Protein AF-A0A964IR94-F1 (afdb_monomer)

Radius of gyration: 14.78 Å; Cα contacts (8 Å, |Δi|>4): 113; chains: 1; bounding box: 32×21×44 Å

Mean predicted aligned error: 9.56 Å

Nearest PDB structures (foldseek):
  1pv6-assembly2_B  TM=3.512E-01  e=6.473E+00  Escherichia coli

Sequence (93 aa):
MYTDAFVSFIIVLLIGIAAGLIYDRFLGSSWVTRQLGGSQRRMVTSALVGIAGAFIGYHVFALLGVVISGSLGLFIGAIIGAALVLWLWRQLR

Secondary structure (DSSP, 8-state):
----HHHHHHHHHHHHHHHHHHHHHHH---TTGGGTS-HHHHHHHHHHHHHHHHHHHHHHHHHTT--STTTHHHHHHHHHHHHHHHHHHHHT-

pLDDT: mean 74.07, std 12.78, range [45.72, 88.56]

Structure (mmCIF, N/CA/C/O backbone):
data_AF-A0A964IR94-F1
#
_entry.id   AF-A0A964IR94-F1
#
loop_
_atom_site.group_PDB
_atom_site.id
_atom_site.type_symbol
_atom_site.label_atom_id
_atom_site.label_alt_id
_atom_site.label_comp_id
_atom_site.label_asym_id
_atom_site.label_entity_id
_atom_site.label_seq_id
_atom_site.pdbx_PDB_ins_code
_atom_site.Cartn_x
_atom_site.Cartn_y
_atom_site.Cartn_z
_atom_site.occupancy
_atom_site.B_iso_or_equiv
_atom_site.auth_seq_id
_atom_site.auth_comp_id
_atom_site.auth_asym_id
_atom_site.auth_atom_id
_atom_site.pdbx_PDB_model_num
ATOM 1 N N . MET A 1 1 ? 14.923 -5.664 -18.655 1.00 48.00 1 MET A N 1
ATOM 2 C CA . MET A 1 1 ? 14.041 -6.821 -18.391 1.00 48.00 1 MET A CA 1
ATOM 3 C C . MET A 1 1 ? 12.690 -6.279 -17.968 1.00 48.00 1 MET A C 1
ATOM 5 O O . MET A 1 1 ? 12.593 -5.717 -16.887 1.00 48.00 1 MET A O 1
ATOM 9 N N . TYR A 1 2 ? 11.693 -6.348 -18.849 1.00 57.44 2 TYR A N 1
ATOM 10 C CA . TYR A 1 2 ? 10.314 -6.009 -18.503 1.00 57.44 2 TYR A CA 1
ATOM 11 C C . TYR A 1 2 ? 9.769 -7.182 -17.692 1.00 57.44 2 TYR A C 1
ATOM 13 O O . TYR A 1 2 ? 9.635 -8.282 -18.223 1.00 57.44 2 TYR A O 1
ATOM 21 N N . THR A 1 3 ? 9.566 -6.998 -16.390 1.00 66.44 3 THR A N 1
ATOM 22 C CA . THR A 1 3 ? 8.795 -7.965 -15.608 1.00 66.44 3 THR A CA 1
ATOM 23 C C . THR A 1 3 ? 7.386 -7.994 -16.175 1.00 66.44 3 THR A C 1
ATOM 25 O O . THR A 1 3 ? 6.790 -6.940 -16.394 1.00 66.44 3 THR A O 1
ATOM 28 N N . ASP A 1 4 ? 6.868 -9.194 -16.429 1.00 83.81 4 ASP A N 1
ATOM 29 C CA . ASP A 1 4 ? 5.490 -9.383 -16.866 1.00 83.81 4 ASP A CA 1
ATOM 30 C C . ASP A 1 4 ? 4.537 -8.614 -15.928 1.00 83.81 4 ASP A C 1
ATOM 32 O O . ASP A 1 4 ? 4.753 -8.543 -14.707 1.00 83.81 4 ASP A O 1
ATOM 36 N N . ALA A 1 5 ? 3.514 -7.977 -16.501 1.00 81.44 5 ALA A N 1
ATOM 37 C CA . ALA A 1 5 ? 2.571 -7.152 -15.751 1.00 81.44 5 ALA A CA 1
ATOM 38 C C . ALA A 1 5 ? 1.889 -7.958 -14.635 1.00 81.44 5 ALA A C 1
ATOM 40 O O . ALA A 1 5 ? 1.683 -7.442 -13.533 1.00 81.44 5 ALA A O 1
ATOM 41 N N . PHE A 1 6 ? 1.627 -9.243 -14.881 1.00 84.94 6 PHE A N 1
ATOM 42 C CA . PHE A 1 6 ? 1.055 -10.156 -13.901 1.00 84.94 6 PHE A CA 1
ATOM 43 C C . PHE A 1 6 ? 2.000 -10.400 -12.717 1.00 84.94 6 PHE A C 1
ATOM 45 O O . PHE A 1 6 ? 1.586 -10.335 -11.559 1.00 84.94 6 PHE A O 1
ATOM 52 N N . VAL A 1 7 ? 3.291 -10.606 -12.988 1.00 86.38 7 VAL A N 1
ATOM 53 C CA . VAL A 1 7 ? 4.312 -10.809 -11.946 1.00 86.38 7 VAL A CA 1
ATOM 54 C C . VAL A 1 7 ? 4.460 -9.554 -11.090 1.00 86.38 7 VAL A C 1
ATOM 56 O O . VAL A 1 7 ? 4.500 -9.633 -9.862 1.00 86.38 7 VAL A O 1
ATOM 59 N N . SER A 1 8 ? 4.482 -8.385 -11.728 1.00 82.44 8 SER A N 1
ATOM 60 C CA . SER A 1 8 ? 4.600 -7.098 -11.035 1.00 82.44 8 SER A CA 1
ATOM 61 C C . SER A 1 8 ? 3.386 -6.845 -10.133 1.00 82.44 8 SER A C 1
ATOM 63 O O . SER A 1 8 ? 3.548 -6.440 -8.982 1.00 82.44 8 SER A O 1
ATOM 65 N N . PHE A 1 9 ? 2.181 -7.174 -10.611 1.00 82.38 9 PHE A N 1
ATOM 66 C CA . PHE A 1 9 ? 0.952 -7.101 -9.821 1.00 82.38 9 PHE A CA 1
ATOM 67 C C . PHE A 1 9 ? 0.991 -8.016 -8.591 1.00 82.38 9 PHE A C 1
ATOM 69 O O . PHE A 1 9 ? 0.686 -7.561 -7.489 1.00 82.38 9 PHE A O 1
ATOM 76 N N . ILE A 1 10 ? 1.418 -9.274 -8.746 1.00 88.44 10 ILE A N 1
ATOM 77 C CA . ILE A 1 10 ? 1.542 -10.212 -7.619 1.00 88.44 10 ILE A CA 1
ATOM 78 C C . ILE A 1 10 ? 2.524 -9.682 -6.573 1.00 88.44 10 ILE A C 1
ATOM 80 O O . ILE A 1 10 ? 2.226 -9.725 -5.381 1.00 88.44 10 ILE A O 1
ATOM 84 N N . ILE A 1 11 ? 3.674 -9.150 -6.992 1.00 86.38 11 ILE A N 1
ATOM 85 C CA . ILE A 1 11 ? 4.672 -8.610 -6.059 1.00 86.38 11 ILE A CA 1
ATOM 86 C C . ILE A 1 11 ? 4.094 -7.422 -5.280 1.00 86.38 11 ILE A C 1
ATOM 88 O O . ILE A 1 11 ? 4.195 -7.388 -4.055 1.00 86.38 11 ILE A O 1
ATOM 92 N N . VAL A 1 12 ? 3.446 -6.474 -5.961 1.00 84.06 12 VAL A N 1
ATOM 93 C CA . VAL A 1 12 ? 2.811 -5.314 -5.310 1.00 84.06 12 VAL A CA 1
ATOM 94 C C . VAL A 1 12 ? 1.709 -5.756 -4.345 1.00 84.06 12 VAL A C 1
ATOM 96 O O . VAL A 1 12 ? 1.612 -5.227 -3.236 1.00 84.06 12 VAL A O 1
ATOM 99 N N . LEU A 1 13 ? 0.915 -6.758 -4.727 1.00 85.12 13 LEU A N 1
ATOM 100 C CA . LEU A 1 13 ? -0.123 -7.332 -3.875 1.00 85.12 13 LEU A CA 1
ATOM 101 C C . LEU A 1 13 ? 0.475 -7.949 -2.604 1.00 85.12 13 LEU A C 1
ATOM 103 O O . LEU A 1 13 ? -0.005 -7.670 -1.504 1.00 85.12 13 LEU A O 1
ATOM 107 N N . LEU A 1 14 ? 1.544 -8.739 -2.737 1.00 88.38 14 LEU A N 1
ATOM 108 C CA . LEU A 1 14 ? 2.251 -9.330 -1.600 1.00 88.38 14 LEU A CA 1
ATOM 109 C C . LEU A 1 14 ? 2.850 -8.258 -0.682 1.00 88.38 14 LEU A C 1
ATOM 111 O O . LEU A 1 14 ? 2.729 -8.381 0.536 1.00 88.38 14 LEU A O 1
ATOM 115 N N . ILE A 1 15 ? 3.426 -7.189 -1.243 1.00 87.06 15 ILE A N 1
ATOM 116 C CA . ILE A 1 15 ? 3.934 -6.040 -0.474 1.00 87.06 15 ILE A CA 1
ATOM 117 C C . ILE A 1 15 ? 2.799 -5.387 0.323 1.00 87.06 15 ILE A C 1
ATOM 119 O O . ILE A 1 15 ? 2.950 -5.153 1.521 1.00 87.06 15 ILE A O 1
ATOM 123 N N . GLY A 1 16 ? 1.652 -5.132 -0.310 1.00 78.56 16 GLY A N 1
ATOM 124 C CA . GLY A 1 16 ? 0.495 -4.523 0.348 1.00 78.56 16 GLY A CA 1
ATOM 125 C C . GLY A 1 16 ? -0.085 -5.381 1.474 1.00 78.56 16 GLY A C 1
ATOM 126 O O . GLY A 1 16 ? -0.359 -4.869 2.562 1.00 78.56 16 GLY A O 1
ATOM 127 N N . ILE A 1 17 ? -0.209 -6.694 1.248 1.00 80.06 17 ILE A N 1
ATOM 128 C CA . ILE A 1 17 ? -0.651 -7.658 2.268 1.00 80.06 17 ILE A CA 1
ATOM 129 C C . ILE A 1 17 ? 0.343 -7.694 3.431 1.00 80.06 17 ILE A C 1
ATOM 131 O O . ILE A 1 17 ? -0.063 -7.573 4.588 1.00 80.06 17 ILE A O 1
ATOM 135 N N . ALA A 1 18 ? 1.639 -7.833 3.142 1.00 81.94 18 ALA A N 1
ATOM 136 C CA . ALA A 1 18 ? 2.677 -7.884 4.164 1.00 81.94 18 ALA A CA 1
ATOM 137 C C . ALA A 1 18 ? 2.707 -6.593 4.994 1.00 81.94 18 ALA A C 1
ATOM 139 O O . ALA A 1 18 ? 2.707 -6.665 6.220 1.00 81.94 18 ALA A O 1
ATOM 140 N N . ALA A 1 19 ? 2.652 -5.423 4.352 1.00 79.56 19 ALA A N 1
ATOM 141 C CA . ALA A 1 19 ? 2.611 -4.133 5.034 1.00 79.56 19 ALA A CA 1
ATOM 142 C C . ALA A 1 19 ? 1.377 -4.003 5.941 1.00 79.56 19 ALA A C 1
ATOM 144 O O . ALA A 1 19 ? 1.513 -3.629 7.106 1.00 79.56 19 ALA A O 1
ATOM 145 N N . GLY A 1 20 ? 0.189 -4.369 5.446 1.00 73.94 20 GLY A N 1
ATOM 146 C CA . GLY A 1 20 ? -1.048 -4.333 6.228 1.00 73.94 20 GLY A CA 1
ATOM 147 C C . GLY A 1 20 ? -1.026 -5.278 7.434 1.00 73.94 20 GLY A C 1
ATOM 148 O O . GLY A 1 20 ? -1.395 -4.879 8.539 1.00 73.94 20 GLY A O 1
ATOM 149 N N . LEU A 1 21 ? -0.523 -6.504 7.255 1.00 76.19 21 LEU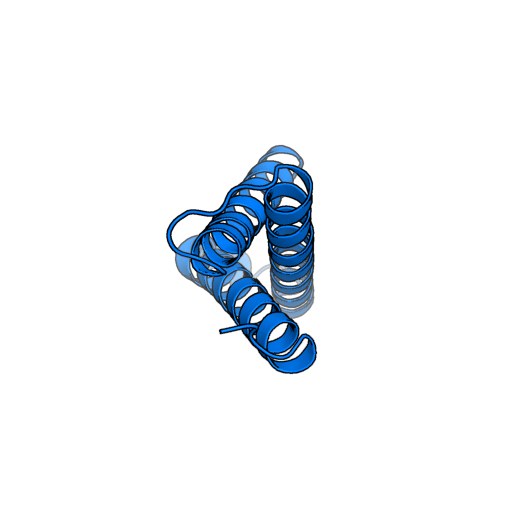 A N 1
ATOM 150 C CA . LEU A 1 21 ? -0.388 -7.487 8.335 1.00 76.19 21 LEU A CA 1
ATOM 151 C C . LEU A 1 21 ? 0.672 -7.087 9.366 1.00 76.19 21 LEU A C 1
ATOM 153 O O . LEU A 1 21 ? 0.441 -7.246 10.563 1.00 76.19 21 LEU A O 1
ATOM 157 N N . ILE A 1 22 ? 1.821 -6.566 8.927 1.00 75.69 22 ILE A N 1
ATOM 158 C CA . ILE A 1 22 ? 2.875 -6.067 9.820 1.00 75.69 22 ILE A CA 1
ATOM 159 C C . ILE A 1 22 ? 2.336 -4.904 10.648 1.00 75.69 22 ILE A C 1
ATOM 161 O O . ILE A 1 22 ? 2.544 -4.876 11.859 1.00 75.69 22 ILE A O 1
ATOM 165 N N . TYR A 1 23 ? 1.599 -3.983 10.027 1.00 68.25 23 TYR A N 1
ATOM 166 C CA . TYR A 1 23 ? 1.006 -2.848 10.724 1.00 68.25 23 TYR A CA 1
ATOM 167 C C . TYR A 1 23 ? -0.015 -3.298 11.777 1.00 68.25 23 TYR A C 1
ATOM 169 O O . TYR A 1 23 ? 0.034 -2.839 12.919 1.00 68.25 23 TYR A O 1
ATOM 177 N N . ASP A 1 24 ? -0.887 -4.250 11.435 1.00 66.81 24 ASP A N 1
ATOM 178 C CA . ASP A 1 24 ? -1.856 -4.824 12.375 1.00 66.81 24 ASP A CA 1
ATOM 179 C C . ASP A 1 24 ? -1.163 -5.575 13.527 1.00 66.81 24 ASP A C 1
ATOM 181 O O . ASP A 1 24 ? -1.523 -5.422 14.697 1.00 66.81 24 ASP A O 1
ATOM 185 N N . ARG A 1 25 ? -0.103 -6.333 13.218 1.00 64.81 25 ARG A N 1
ATOM 186 C CA . ARG A 1 25 ? 0.617 -7.174 14.182 1.00 64.81 25 ARG A CA 1
ATOM 187 C C . ARG A 1 25 ? 1.531 -6.386 15.123 1.00 64.81 25 ARG A C 1
ATOM 189 O O . ARG A 1 25 ? 1.550 -6.699 16.312 1.00 64.81 25 ARG A O 1
ATOM 196 N N . PHE A 1 26 ? 2.292 -5.412 14.623 1.00 60.56 26 PHE A N 1
ATOM 197 C CA . PHE A 1 26 ? 3.263 -4.655 15.425 1.00 60.56 26 PHE A CA 1
ATOM 198 C C . PHE A 1 26 ? 2.639 -3.474 16.172 1.00 60.56 26 PHE A C 1
ATOM 200 O O . PHE A 1 26 ? 3.085 -3.159 17.271 1.00 60.56 26 PHE A O 1
ATOM 207 N N . LEU A 1 27 ? 1.603 -2.830 15.624 1.00 53.88 27 LEU A N 1
ATOM 208 C CA . LEU A 1 27 ? 0.988 -1.643 16.241 1.00 53.88 27 LEU A CA 1
ATOM 209 C C . LEU A 1 27 ? -0.368 -1.943 16.908 1.00 53.88 27 LEU A C 1
ATOM 211 O O . LEU A 1 27 ? -0.896 -1.093 17.623 1.00 53.88 27 LEU A O 1
ATOM 215 N N . GLY A 1 28 ? -0.908 -3.157 16.740 1.00 52.16 28 GLY A N 1
ATOM 216 C CA . GLY A 1 28 ? -2.083 -3.682 17.446 1.00 52.16 28 GLY A CA 1
ATOM 217 C C . GLY A 1 28 ? -1.764 -4.410 18.760 1.00 52.16 28 GLY A C 1
ATOM 218 O O . GLY A 1 28 ? -2.602 -5.160 19.261 1.00 52.16 28 GLY A O 1
ATOM 219 N N . SER A 1 29 ? -0.574 -4.214 19.343 1.00 47.09 29 SER A N 1
ATOM 220 C CA . SER A 1 29 ? -0.099 -4.919 20.548 1.00 47.09 29 SER A CA 1
ATOM 221 C C . SER A 1 29 ? -0.798 -4.528 21.858 1.00 47.09 29 SER A C 1
ATOM 223 O O . SER A 1 29 ? -0.260 -4.765 22.938 1.00 47.09 29 SER A O 1
ATOM 225 N N . SER A 1 30 ? -1.999 -3.960 21.816 1.00 50.12 30 SER A N 1
ATOM 226 C CA . SER A 1 30 ? -2.813 -3.914 23.020 1.00 50.12 30 SER A CA 1
ATOM 227 C C . SER A 1 30 ? -3.520 -5.258 23.152 1.00 50.12 30 SER A C 1
ATOM 229 O O . SER A 1 30 ? -4.550 -5.521 22.538 1.00 50.12 30 SER A O 1
ATOM 231 N N . TRP A 1 31 ? -2.958 -6.144 23.969 1.00 48.66 31 TRP A N 1
ATOM 232 C CA . TRP A 1 31 ? -3.649 -7.336 24.472 1.00 48.66 31 TRP A CA 1
ATOM 233 C C . TRP A 1 31 ? -5.061 -6.995 25.020 1.00 48.66 31 TRP A C 1
ATOM 235 O O . TRP A 1 31 ? -5.969 -7.816 24.931 1.00 48.66 31 TRP A O 1
ATOM 245 N N . VAL A 1 32 ? -5.281 -5.737 25.431 1.00 51.75 32 VAL A N 1
ATOM 246 C CA . VAL A 1 32 ? -6.547 -5.183 25.936 1.00 51.75 32 VAL A CA 1
ATOM 247 C C . VAL A 1 32 ? -7.597 -4.930 24.836 1.00 51.75 32 VAL A C 1
ATOM 249 O O . VAL A 1 32 ? -8.783 -5.147 25.068 1.00 51.75 32 VAL A O 1
ATOM 252 N N . THR A 1 33 ? -7.224 -4.554 23.604 1.00 48.50 33 THR A N 1
ATOM 253 C CA . THR A 1 33 ? -8.216 -4.336 22.519 1.00 48.50 33 THR A CA 1
ATOM 254 C C . THR A 1 33 ? -8.775 -5.637 21.945 1.00 48.50 33 THR A C 1
ATOM 256 O O . THR A 1 33 ? -9.835 -5.630 21.317 1.00 48.50 33 THR A O 1
ATOM 259 N N . ARG A 1 34 ? -8.111 -6.769 22.207 1.00 54.91 34 ARG A N 1
ATOM 260 C CA . ARG A 1 34 ? -8.587 -8.106 21.828 1.00 54.91 34 ARG A CA 1
ATOM 261 C C . ARG A 1 34 ? -9.823 -8.550 22.616 1.00 54.91 34 ARG A C 1
ATOM 263 O O . ARG A 1 34 ? -10.554 -9.402 22.123 1.00 54.91 34 ARG A O 1
ATOM 270 N N . GLN A 1 35 ? -10.078 -7.967 23.791 1.00 54.12 35 GLN A N 1
ATOM 271 C CA . GLN A 1 35 ? -11.202 -8.364 24.643 1.00 54.12 35 GLN A CA 1
ATOM 272 C C . GLN A 1 35 ? -12.506 -7.592 24.387 1.00 54.12 35 GLN A C 1
ATOM 274 O O . GLN A 1 35 ? -13.552 -8.062 24.820 1.00 54.12 35 GLN A O 1
ATOM 279 N N . LEU A 1 36 ? -12.486 -6.451 23.681 1.00 50.97 36 LEU A N 1
ATOM 280 C CA . LEU A 1 36 ? -13.645 -5.539 23.652 1.00 50.97 36 LEU A CA 1
ATOM 281 C C . LEU A 1 36 ? -14.322 -5.320 22.283 1.00 50.97 36 LEU A C 1
ATOM 283 O O . LEU A 1 36 ? -15.375 -4.692 22.247 1.00 50.97 36 LEU A O 1
ATOM 287 N N . GLY A 1 37 ? -13.829 -5.858 21.157 1.00 45.72 37 GLY A N 1
ATOM 288 C CA . GLY A 1 37 ? -14.632 -5.803 19.922 1.00 45.72 37 GLY A CA 1
ATOM 289 C C . GLY A 1 37 ? -13.971 -6.254 18.617 1.00 45.72 37 GLY A C 1
ATOM 290 O O . GLY A 1 37 ? -12.978 -5.686 18.173 1.00 45.72 37 GLY A O 1
ATOM 291 N N . GLY A 1 38 ? -14.584 -7.235 17.944 1.00 52.94 38 GLY A N 1
ATOM 292 C CA . GLY A 1 38 ? -14.547 -7.383 16.478 1.00 52.94 38 GLY A CA 1
ATOM 293 C C . GLY A 1 38 ? -13.175 -7.500 15.794 1.00 52.94 38 GLY A C 1
ATOM 294 O O . GLY A 1 38 ? -12.981 -6.919 14.725 1.00 52.94 38 GLY A O 1
ATOM 295 N N . SER A 1 39 ? -12.236 -8.255 16.374 1.00 56.00 39 SER A N 1
ATOM 296 C CA . SER A 1 39 ? -10.834 -8.389 15.926 1.00 56.00 39 SER A CA 1
ATOM 297 C C . SER A 1 39 ? -10.639 -8.663 14.421 1.00 56.00 39 SER A C 1
ATOM 299 O O . SER A 1 39 ? -9.710 -8.126 13.823 1.00 56.00 39 SER A O 1
ATOM 301 N N . GLN A 1 40 ? -11.517 -9.434 13.776 1.00 58.16 40 GLN A N 1
ATOM 302 C CA . GLN A 1 40 ? -11.316 -9.857 12.385 1.00 58.16 40 GLN A CA 1
ATOM 303 C C . GLN A 1 40 ? -11.651 -8.767 11.356 1.00 58.16 40 GLN A C 1
ATOM 305 O O . GLN A 1 40 ? -10.944 -8.617 10.360 1.00 58.16 40 GLN A O 1
ATOM 310 N N . ARG A 1 41 ? -12.681 -7.941 11.606 1.00 59.12 41 ARG A N 1
ATOM 311 C CA . ARG A 1 41 ? -13.040 -6.832 10.699 1.00 59.12 41 ARG A CA 1
ATOM 312 C C . ARG A 1 41 ? -11.940 -5.775 10.629 1.00 59.12 41 ARG A C 1
ATOM 314 O O . ARG A 1 41 ? -11.730 -5.187 9.569 1.00 59.12 41 ARG A O 1
ATOM 321 N N . ARG A 1 42 ? -11.237 -5.546 11.742 1.00 63.28 42 ARG A N 1
ATOM 322 C CA . ARG A 1 42 ? -10.155 -4.556 11.839 1.00 63.28 42 ARG A CA 1
ATOM 323 C C . ARG A 1 42 ? -8.909 -4.992 11.059 1.00 63.28 42 ARG A C 1
ATOM 325 O O . ARG A 1 42 ? -8.359 -4.182 10.321 1.00 63.28 42 ARG A O 1
ATOM 332 N N . MET A 1 43 ? -8.566 -6.278 11.135 1.00 64.06 43 MET A N 1
ATOM 333 C CA . MET A 1 43 ? -7.438 -6.870 10.407 1.00 64.06 43 MET A CA 1
ATOM 334 C C . MET A 1 43 ? -7.680 -6.921 8.889 1.00 64.06 43 MET A C 1
ATOM 336 O O . MET A 1 43 ? -6.788 -6.633 8.097 1.00 64.06 43 MET A O 1
ATOM 340 N N . VAL A 1 44 ? -8.909 -7.230 8.458 1.00 70.88 44 VAL A N 1
ATOM 341 C CA . VAL A 1 44 ? -9.257 -7.222 7.024 1.00 70.88 44 VAL A CA 1
ATOM 342 C C . VAL A 1 44 ? -9.214 -5.803 6.455 1.00 70.88 44 VAL A C 1
ATOM 344 O O . VAL A 1 44 ? -8.708 -5.595 5.357 1.00 70.88 44 VAL A O 1
ATOM 347 N N . THR A 1 45 ? -9.695 -4.803 7.200 1.00 76.12 45 THR A N 1
ATOM 348 C CA . THR A 1 45 ? -9.651 -3.412 6.720 1.00 76.12 45 THR A CA 1
ATOM 349 C C . THR A 1 45 ? -8.233 -2.851 6.666 1.00 76.12 45 THR A C 1
ATOM 351 O O . THR A 1 45 ? -7.917 -2.174 5.693 1.00 76.12 45 THR A O 1
ATOM 354 N N . SER A 1 46 ? -7.361 -3.143 7.636 1.00 70.25 46 SER A N 1
ATOM 355 C CA . SER A 1 46 ? -5.958 -2.700 7.578 1.00 70.25 46 SER A CA 1
ATOM 356 C C . SER A 1 46 ? -5.194 -3.357 6.423 1.00 70.25 46 SER A C 1
ATOM 358 O O . SER A 1 46 ? -4.457 -2.671 5.717 1.00 70.25 46 SER A O 1
ATOM 360 N N . ALA A 1 47 ? -5.438 -4.643 6.153 1.00 74.44 47 ALA A N 1
ATOM 361 C CA . ALA A 1 47 ? -4.871 -5.336 4.998 1.00 74.44 47 ALA A CA 1
ATOM 362 C C . ALA A 1 47 ? -5.340 -4.734 3.661 1.00 74.44 47 ALA A C 1
ATOM 364 O O . ALA A 1 47 ? -4.513 -4.445 2.798 1.00 74.44 47 ALA A O 1
ATOM 365 N N . LEU A 1 48 ? -6.644 -4.480 3.500 1.00 81.81 48 LEU A N 1
ATOM 366 C CA . LEU A 1 48 ? -7.189 -3.860 2.284 1.00 81.81 48 LEU A CA 1
ATOM 367 C C . LEU A 1 48 ? -6.638 -2.446 2.054 1.00 81.81 48 LEU A C 1
ATOM 369 O O . LEU A 1 48 ? -6.290 -2.094 0.928 1.00 81.81 48 LEU A O 1
ATOM 373 N N . VAL A 1 49 ? -6.507 -1.654 3.120 1.00 82.94 49 VAL A N 1
ATOM 374 C CA . VAL A 1 49 ? -5.911 -0.311 3.061 1.00 82.94 49 VAL A CA 1
ATOM 375 C C . VAL A 1 49 ? -4.422 -0.384 2.689 1.00 82.94 49 VAL A C 1
ATOM 377 O O . VAL A 1 49 ? -3.962 0.411 1.870 1.00 82.94 49 VAL A O 1
ATOM 380 N N . GLY A 1 50 ? -3.684 -1.371 3.208 1.00 83.62 50 GLY A N 1
ATOM 381 C CA . GLY A 1 50 ? -2.291 -1.631 2.826 1.00 83.62 50 GLY A CA 1
ATOM 382 C C . GLY A 1 50 ? -2.13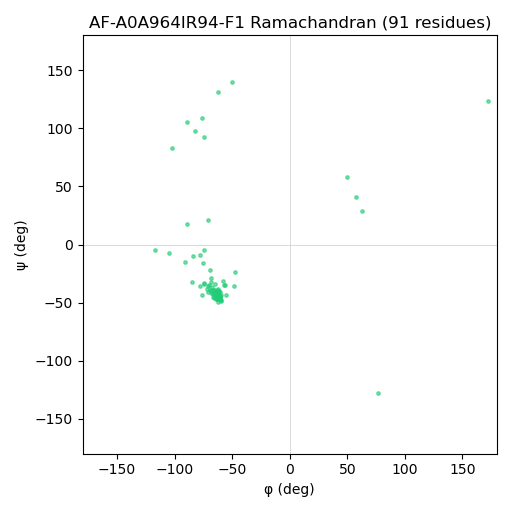1 -2.000 1.347 1.00 83.62 50 GLY A C 1
ATOM 383 O O . GLY A 1 50 ? -1.247 -1.470 0.673 1.00 83.62 50 GLY A O 1
ATOM 384 N N . ILE A 1 51 ? -3.026 -2.839 0.811 1.00 86.62 51 ILE A N 1
ATOM 385 C CA . ILE A 1 51 ? -3.070 -3.184 -0.621 1.00 86.62 51 ILE A CA 1
ATOM 386 C C . ILE A 1 51 ? -3.346 -1.943 -1.477 1.00 86.62 51 ILE A C 1
ATOM 388 O O . ILE A 1 51 ? -2.641 -1.711 -2.460 1.00 86.62 51 ILE A O 1
ATOM 392 N N . ALA A 1 52 ? -4.325 -1.120 -1.091 1.00 87.50 52 ALA A N 1
ATOM 393 C CA . ALA A 1 52 ? -4.646 0.110 -1.811 1.00 87.50 52 ALA A CA 1
ATOM 394 C C . ALA A 1 52 ? -3.454 1.082 -1.837 1.00 87.50 52 ALA A C 1
ATOM 396 O O . ALA A 1 52 ? -3.109 1.606 -2.897 1.00 87.50 52 ALA A O 1
ATOM 397 N N . GLY A 1 53 ? -2.773 1.269 -0.702 1.00 85.25 53 GLY A N 1
ATOM 398 C CA . GLY A 1 53 ? -1.579 2.109 -0.630 1.00 85.25 53 GLY A CA 1
ATOM 399 C C . GLY A 1 53 ? -0.417 1.589 -1.475 1.00 85.25 53 GLY A C 1
ATOM 400 O O . GLY A 1 53 ? 0.231 2.379 -2.163 1.00 85.25 53 GLY A O 1
ATOM 401 N N . ALA A 1 54 ? -0.192 0.272 -1.496 1.00 86.62 54 ALA A N 1
ATOM 402 C CA . ALA A 1 54 ? 0.836 -0.339 -2.338 1.00 86.62 54 ALA A CA 1
ATOM 403 C C . ALA A 1 54 ? 0.554 -0.139 -3.832 1.00 86.62 54 ALA A C 1
ATOM 405 O O . ALA A 1 54 ? 1.449 0.225 -4.598 1.00 86.62 54 ALA A O 1
ATOM 406 N N . PHE A 1 55 ? -0.701 -0.323 -4.241 1.00 88.31 55 PHE A N 1
ATOM 407 C CA . PHE A 1 55 ? -1.112 -0.152 -5.629 1.00 88.31 55 PHE A CA 1
ATOM 408 C C . PHE A 1 55 ? -0.978 1.302 -6.094 1.00 88.31 55 PHE A C 1
ATOM 410 O O . PHE A 1 55 ? -0.417 1.558 -7.163 1.00 88.31 55 PHE A O 1
ATOM 417 N N . ILE A 1 56 ? -1.438 2.257 -5.279 1.00 88.56 56 ILE A N 1
ATOM 418 C CA . ILE A 1 56 ? -1.329 3.689 -5.579 1.00 88.56 56 ILE A CA 1
ATOM 419 C C . ILE A 1 56 ? 0.144 4.103 -5.635 1.00 88.56 56 ILE A C 1
ATOM 421 O O . ILE A 1 56 ? 0.555 4.736 -6.602 1.00 88.56 56 ILE A O 1
ATOM 425 N N . GLY A 1 57 ? 0.959 3.704 -4.656 1.00 85.19 57 GLY A N 1
ATOM 426 C CA . GLY A 1 57 ? 2.382 4.048 -4.611 1.00 85.19 57 GLY A CA 1
ATOM 427 C C . GLY A 1 57 ? 3.174 3.535 -5.815 1.00 85.19 57 GLY A C 1
ATOM 428 O O . GLY A 1 57 ? 3.979 4.275 -6.383 1.00 85.19 57 GLY A O 1
ATOM 429 N N . TYR A 1 58 ? 2.893 2.304 -6.256 1.00 86.25 58 TYR A N 1
ATOM 430 C CA . TYR A 1 58 ? 3.476 1.734 -7.473 1.00 86.25 58 TYR A CA 1
ATOM 431 C C . TYR A 1 58 ? 3.140 2.576 -8.712 1.00 86.25 58 TYR A C 1
ATOM 433 O O . TYR A 1 58 ? 4.030 2.938 -9.481 1.00 86.25 58 TYR A O 1
ATOM 441 N N . HIS A 1 59 ? 1.862 2.929 -8.891 1.00 85.19 59 HIS A N 1
ATOM 442 C CA . HIS A 1 59 ? 1.412 3.692 -10.058 1.00 85.19 59 HIS A CA 1
ATOM 443 C C . HIS A 1 59 ? 1.876 5.147 -10.021 1.00 85.19 59 HIS A C 1
ATOM 445 O O . HIS A 1 59 ? 2.238 5.688 -11.058 1.00 85.19 59 HIS A O 1
ATOM 451 N N . VAL A 1 60 ? 1.936 5.776 -8.847 1.00 87.19 60 VAL A N 1
ATOM 452 C CA . VAL A 1 60 ? 2.481 7.133 -8.700 1.00 87.19 60 VAL A CA 1
ATOM 453 C C . VAL A 1 60 ? 3.948 7.166 -9.125 1.00 87.19 60 VAL A C 1
ATOM 455 O O . VAL A 1 60 ? 4.334 8.029 -9.906 1.00 87.19 60 VAL A O 1
ATOM 458 N N . PHE A 1 61 ? 4.761 6.202 -8.689 1.00 85.94 61 PHE A N 1
ATOM 459 C CA . PHE A 1 61 ? 6.167 6.131 -9.101 1.00 85.94 61 PHE A CA 1
ATOM 460 C C . PHE A 1 61 ? 6.329 5.783 -10.585 1.00 85.94 61 PHE A C 1
ATOM 462 O O . PHE A 1 61 ? 7.248 6.292 -11.228 1.00 85.94 61 PHE A O 1
ATOM 469 N N . ALA A 1 62 ? 5.417 4.980 -11.142 1.00 82.94 62 ALA A N 1
ATOM 470 C CA . ALA A 1 62 ? 5.370 4.710 -12.577 1.00 82.94 62 ALA A CA 1
ATOM 471 C C . ALA A 1 62 ? 5.054 5.977 -13.385 1.00 82.94 62 ALA A C 1
ATOM 473 O O . ALA A 1 62 ? 5.734 6.254 -14.370 1.00 82.94 62 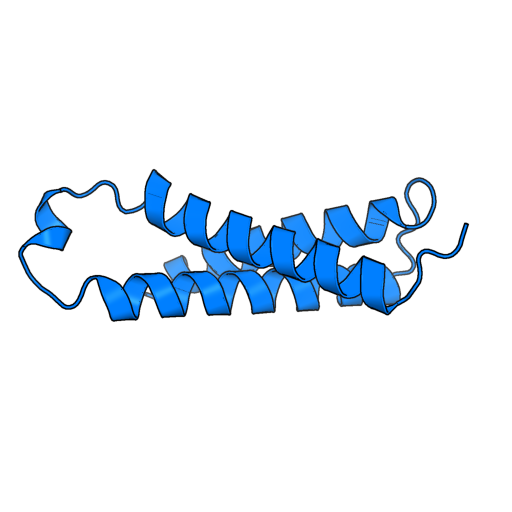ALA A O 1
ATOM 474 N N . LEU A 1 63 ? 4.074 6.772 -12.944 1.00 83.19 63 LEU A N 1
ATOM 475 C CA . LEU A 1 63 ? 3.686 8.034 -13.584 1.00 83.19 63 LEU A CA 1
ATOM 476 C C . LEU A 1 63 ? 4.776 9.104 -13.470 1.00 83.19 63 LEU A C 1
ATOM 478 O O . LEU A 1 63 ? 4.997 9.857 -14.413 1.00 83.19 63 LEU A O 1
ATOM 482 N N . LEU A 1 64 ? 5.480 9.151 -12.339 1.00 82.94 64 LEU A N 1
ATOM 483 C CA . LEU A 1 64 ? 6.611 10.056 -12.126 1.00 82.94 64 LEU A CA 1
ATOM 484 C C . LEU A 1 64 ? 7.881 9.617 -12.872 1.00 82.94 64 LEU A C 1
ATOM 486 O O . LEU A 1 64 ? 8.883 10.328 -12.831 1.00 82.94 64 LEU A O 1
ATOM 490 N N . GLY A 1 65 ? 7.868 8.455 -13.535 1.00 73.81 65 GLY A N 1
ATOM 491 C CA . GLY A 1 65 ? 9.028 7.935 -14.255 1.00 73.81 65 GLY A CA 1
ATOM 492 C C . GLY A 1 65 ? 10.223 7.653 -13.341 1.00 73.81 65 GLY A C 1
ATOM 493 O O . GLY A 1 65 ? 11.369 7.757 -13.779 1.00 73.81 65 GLY A O 1
ATOM 494 N N . VAL A 1 66 ? 9.983 7.319 -12.066 1.00 72.50 66 VAL A N 1
ATOM 495 C CA . VAL A 1 66 ? 11.054 7.058 -11.094 1.00 72.50 66 VAL A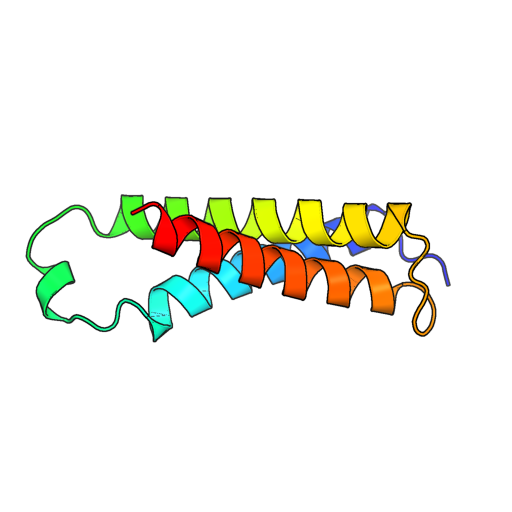 CA 1
ATOM 496 C C . VAL A 1 66 ? 11.677 5.695 -11.389 1.00 72.50 66 VAL A C 1
ATOM 498 O O . VAL A 1 66 ? 11.230 4.654 -10.906 1.00 72.50 66 VAL A O 1
ATOM 501 N N . VAL A 1 67 ? 12.738 5.708 -12.193 1.00 62.84 67 VAL A N 1
ATOM 502 C CA . VAL A 1 67 ? 13.496 4.514 -12.579 1.00 62.84 67 VAL A CA 1
ATOM 503 C C . VAL A 1 67 ? 14.789 4.464 -11.768 1.00 62.84 67 VAL A C 1
ATOM 505 O O . VAL A 1 67 ? 15.854 4.876 -12.218 1.00 62.84 67 VAL A O 1
ATOM 508 N N . ILE A 1 68 ? 14.707 3.947 -10.544 1.00 59.69 68 ILE A N 1
ATOM 509 C CA . ILE A 1 68 ? 15.898 3.558 -9.777 1.00 59.69 68 ILE A CA 1
ATOM 510 C C . ILE A 1 68 ? 16.178 2.100 -10.146 1.00 59.69 68 ILE A C 1
ATOM 512 O O . ILE A 1 68 ? 15.429 1.217 -9.738 1.00 59.69 68 ILE A O 1
ATOM 516 N N . SER A 1 69 ? 17.204 1.847 -10.967 1.00 63.38 69 SER A N 1
ATOM 517 C CA . SER A 1 69 ? 17.576 0.503 -11.459 1.00 63.38 69 SER A CA 1
ATOM 518 C C . SER A 1 69 ? 16.409 -0.309 -12.056 1.00 63.38 69 SER A C 1
ATOM 520 O O . SER A 1 69 ? 16.096 -1.413 -11.610 1.00 63.38 69 SER A O 1
ATOM 522 N N . GLY A 1 70 ? 15.743 0.225 -13.084 1.00 71.62 70 GLY A N 1
ATOM 523 C CA . GLY A 1 70 ? 14.657 -0.475 -13.783 1.00 71.62 70 GLY A CA 1
ATOM 524 C C . GLY A 1 70 ? 13.344 -0.474 -12.992 1.00 71.62 70 GLY A C 1
ATOM 525 O O . GLY A 1 70 ? 12.867 0.584 -12.591 1.00 71.62 70 GLY A O 1
ATOM 526 N N . SER A 1 71 ? 12.738 -1.647 -12.777 1.00 70.44 71 SER A N 1
ATOM 527 C CA . SER A 1 71 ? 11.440 -1.783 -12.090 1.00 70.44 71 SER A CA 1
ATOM 528 C C . SER A 1 71 ? 11.520 -1.660 -10.562 1.00 70.44 71 SER A C 1
ATOM 530 O O . SER A 1 71 ? 10.488 -1.548 -9.902 1.00 70.44 71 SER A O 1
ATOM 532 N N . LEU A 1 72 ? 12.727 -1.624 -9.983 1.00 75.69 72 LEU A N 1
ATOM 533 C CA . LEU A 1 72 ? 12.932 -1.528 -8.533 1.00 75.69 72 LEU A CA 1
ATOM 534 C C . LEU A 1 72 ? 12.365 -0.236 -7.930 1.00 75.69 72 LEU A C 1
ATOM 536 O O . LEU A 1 72 ? 11.752 -0.285 -6.863 1.00 75.69 72 LEU A O 1
ATOM 540 N N . GLY A 1 73 ? 12.485 0.895 -8.633 1.00 79.00 73 GLY A N 1
ATOM 541 C CA . GLY A 1 73 ? 11.883 2.165 -8.2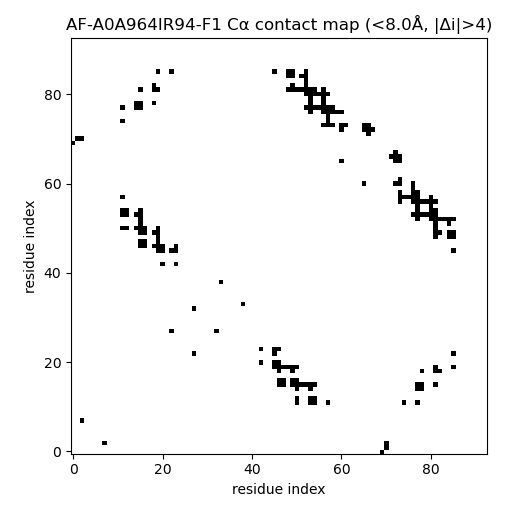07 1.00 79.00 73 GLY A CA 1
ATOM 542 C C . GLY A 1 73 ? 10.370 2.073 -7.980 1.00 79.00 73 GLY A C 1
ATOM 543 O O . GLY A 1 73 ? 9.848 2.659 -7.034 1.00 79.00 73 GLY A O 1
ATOM 544 N N . LEU A 1 74 ? 9.672 1.260 -8.774 1.00 82.75 74 LEU A N 1
ATOM 545 C CA . LEU A 1 74 ? 8.223 1.084 -8.669 1.00 82.75 74 LEU A CA 1
ATOM 546 C C . LEU A 1 74 ? 7.831 0.291 -7.415 1.00 82.75 74 LEU A C 1
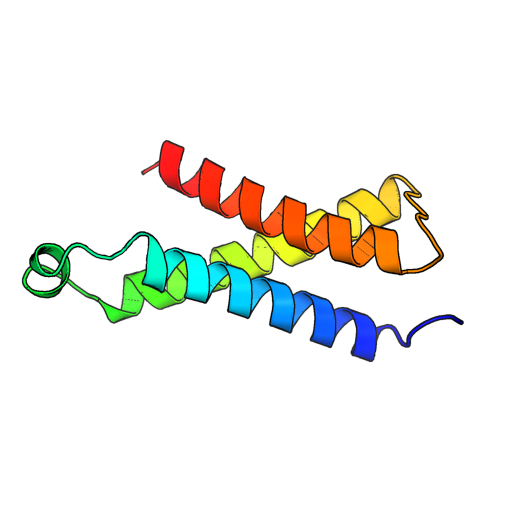ATOM 548 O O . LEU A 1 74 ? 6.854 0.624 -6.744 1.00 82.75 74 LEU A O 1
A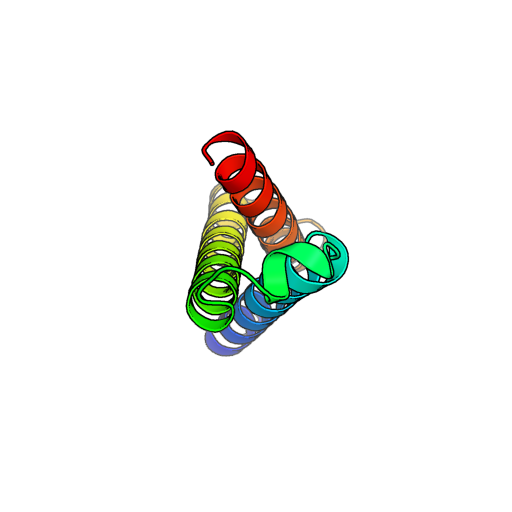TOM 552 N N . PHE A 1 75 ? 8.615 -0.729 -7.054 1.00 81.38 75 PHE A N 1
ATOM 553 C CA . PHE A 1 75 ? 8.392 -1.502 -5.828 1.00 81.38 75 PHE A CA 1
ATOM 554 C C . PHE A 1 75 ? 8.700 -0.687 -4.570 1.00 81.38 75 PHE A C 1
ATOM 556 O O . PHE A 1 75 ? 7.987 -0.805 -3.574 1.00 81.38 75 PHE A O 1
ATOM 563 N N . ILE A 1 76 ? 9.704 0.191 -4.625 1.00 84.25 76 ILE A N 1
ATOM 564 C CA . ILE A 1 76 ? 9.959 1.167 -3.557 1.00 84.25 76 ILE A CA 1
ATOM 565 C C . ILE A 1 76 ? 8.753 2.105 -3.414 1.00 84.25 76 ILE A C 1
ATOM 567 O O . ILE A 1 76 ? 8.275 2.318 -2.299 1.00 84.25 76 ILE A O 1
ATOM 571 N N . GLY A 1 77 ? 8.205 2.587 -4.534 1.00 85.25 77 GLY A N 1
ATOM 572 C CA . GLY A 1 77 ? 6.964 3.360 -4.555 1.00 85.25 77 GLY A CA 1
ATOM 573 C C . GLY A 1 77 ? 5.802 2.631 -3.883 1.00 85.25 77 GLY A C 1
ATOM 574 O O . GLY A 1 77 ? 5.099 3.222 -3.067 1.00 85.25 77 GLY A O 1
ATOM 575 N N . ALA A 1 78 ? 5.640 1.332 -4.146 1.00 84.94 78 ALA A N 1
ATOM 576 C CA . ALA A 1 78 ? 4.623 0.506 -3.496 1.00 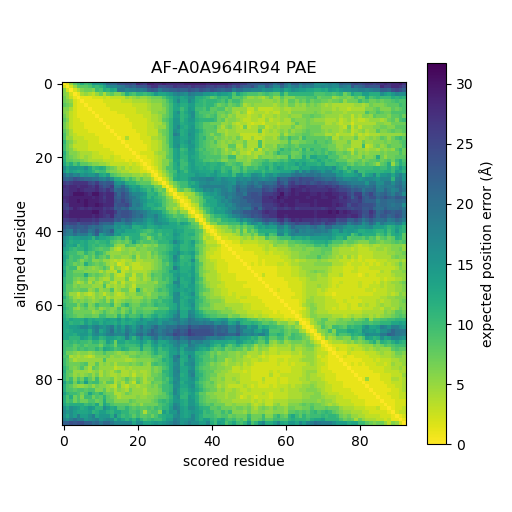84.94 78 ALA A CA 1
ATOM 577 C C . ALA A 1 78 ? 4.802 0.440 -1.969 1.00 84.94 78 ALA A C 1
ATOM 579 O O . ALA A 1 78 ? 3.843 0.625 -1.221 1.00 84.94 78 ALA A O 1
ATOM 580 N N . ILE A 1 79 ? 6.029 0.229 -1.487 1.00 86.31 79 ILE A N 1
ATOM 581 C CA . ILE A 1 79 ? 6.322 0.183 -0.045 1.00 86.31 79 ILE A CA 1
ATOM 582 C C . ILE A 1 79 ? 6.005 1.532 0.614 1.00 86.31 79 ILE A C 1
ATOM 584 O O . ILE A 1 79 ? 5.326 1.578 1.643 1.00 86.31 79 ILE A O 1
ATOM 588 N N . ILE A 1 80 ? 6.456 2.632 0.005 1.00 87.88 80 ILE A N 1
ATOM 589 C CA . ILE A 1 80 ? 6.231 3.990 0.516 1.00 87.88 80 ILE A CA 1
ATOM 590 C C . ILE A 1 80 ? 4.736 4.324 0.513 1.00 87.88 80 ILE A C 1
ATOM 592 O O . ILE A 1 80 ? 4.219 4.825 1.511 1.00 87.88 80 ILE A O 1
ATOM 596 N N . GLY A 1 81 ? 4.026 4.010 -0.572 1.00 85.50 81 GLY A N 1
ATOM 597 C CA . GLY A 1 81 ? 2.587 4.240 -0.686 1.00 85.50 81 GLY A CA 1
ATOM 598 C C . GLY A 1 81 ? 1.788 3.453 0.350 1.00 85.50 81 GLY A C 1
ATOM 599 O O . GLY A 1 81 ? 0.911 4.018 1.003 1.00 85.50 81 GLY A O 1
ATOM 600 N N . ALA A 1 82 ? 2.127 2.180 0.574 1.00 85.75 82 ALA A N 1
ATOM 601 C CA . ALA A 1 82 ? 1.504 1.370 1.618 1.00 85.75 82 ALA A CA 1
ATOM 602 C C . ALA A 1 82 ? 1.731 1.972 3.012 1.00 85.75 82 ALA A C 1
ATOM 604 O O . ALA A 1 82 ? 0.780 2.128 3.779 1.00 85.75 82 ALA A O 1
ATOM 605 N N . ALA A 1 83 ? 2.969 2.363 3.325 1.00 83.62 83 ALA A N 1
ATOM 606 C CA . ALA A 1 83 ? 3.314 2.958 4.612 1.00 83.62 83 ALA A CA 1
ATOM 607 C C . ALA A 1 83 ? 2.598 4.299 4.848 1.00 83.62 83 ALA A C 1
ATOM 609 O O . ALA A 1 83 ? 2.022 4.501 5.919 1.00 83.62 83 ALA A O 1
ATOM 610 N N . LEU A 1 84 ? 2.585 5.191 3.851 1.00 85.88 84 LEU A N 1
ATOM 611 C CA . LEU A 1 84 ? 1.927 6.498 3.935 1.00 85.88 84 LEU A CA 1
ATOM 612 C C . LEU A 1 84 ? 0.415 6.373 4.102 1.00 85.88 84 LEU A C 1
ATOM 614 O O . LEU A 1 84 ? -0.159 7.051 4.950 1.00 85.88 84 LEU A O 1
ATOM 618 N N . VAL A 1 85 ? -0.232 5.502 3.326 1.00 85.44 85 VAL A N 1
ATOM 619 C CA . VAL A 1 85 ? -1.687 5.320 3.404 1.00 85.44 85 VAL A CA 1
ATOM 620 C C . VAL A 1 85 ? -2.090 4.706 4.744 1.00 85.44 85 VAL A C 1
ATOM 622 O O . VAL A 1 85 ? -3.035 5.188 5.368 1.00 85.44 85 VAL A O 1
ATOM 625 N N . LEU A 1 86 ? -1.353 3.706 5.240 1.00 80.31 86 LEU A N 1
ATOM 626 C CA . LEU A 1 86 ? -1.591 3.142 6.575 1.00 80.31 86 LEU A CA 1
ATOM 627 C C . LEU A 1 86 ? -1.369 4.178 7.686 1.00 80.31 86 LEU A C 1
ATOM 629 O O . LEU A 1 86 ? -2.138 4.228 8.648 1.00 80.31 86 LEU A O 1
ATOM 633 N N . TRP A 1 87 ? -0.352 5.030 7.549 1.00 79.56 87 TRP A N 1
ATOM 634 C CA . TRP A 1 87 ? -0.084 6.113 8.493 1.00 79.56 87 TRP A CA 1
ATOM 635 C C . TRP A 1 87 ? -1.176 7.191 8.478 1.00 79.56 87 TRP A C 1
ATOM 637 O O . TRP A 1 87 ? -1.668 7.574 9.539 1.00 79.56 87 TRP A O 1
ATOM 647 N N . LEU A 1 88 ? -1.619 7.631 7.297 1.00 81.31 88 LEU A N 1
ATOM 648 C CA . LEU A 1 88 ? -2.690 8.618 7.145 1.00 81.31 88 LEU A CA 1
ATOM 649 C C . LEU A 1 88 ? -4.023 8.084 7.680 1.00 81.31 88 LEU A C 1
ATOM 651 O O . LEU A 1 88 ? -4.727 8.776 8.412 1.00 81.31 88 LEU A O 1
ATOM 655 N N . TRP A 1 89 ? -4.344 6.824 7.376 1.00 76.19 89 TRP A N 1
ATOM 656 C CA . TRP A 1 89 ? -5.541 6.157 7.887 1.00 76.19 89 TRP A CA 1
ATOM 657 C C . TRP A 1 89 ? -5.592 6.128 9.415 1.00 76.19 89 TRP A C 1
ATOM 659 O O . TRP A 1 89 ? -6.671 6.182 10.004 1.00 76.19 89 TRP A O 1
ATOM 669 N N . ARG A 1 90 ? -4.427 6.066 10.065 1.00 68.88 90 ARG A N 1
ATOM 670 C CA . ARG A 1 90 ? -4.324 6.158 11.518 1.00 68.88 90 ARG A CA 1
ATOM 671 C C . ARG A 1 90 ? -4.531 7.573 12.045 1.00 68.88 90 ARG A C 1
ATOM 673 O O . ARG A 1 90 ? -5.067 7.696 13.130 1.00 68.88 90 ARG A O 1
ATOM 680 N N . GLN A 1 91 ? -4.117 8.622 11.338 1.00 72.25 91 GLN A N 1
ATOM 681 C CA . GLN A 1 91 ? -4.396 9.991 11.794 1.00 72.25 91 GLN A CA 1
ATOM 682 C C . GLN A 1 91 ? -5.884 10.342 11.729 1.00 72.25 91 GLN A C 1
ATOM 684 O O . GLN A 1 91 ? -6.358 11.162 12.506 1.00 72.25 91 G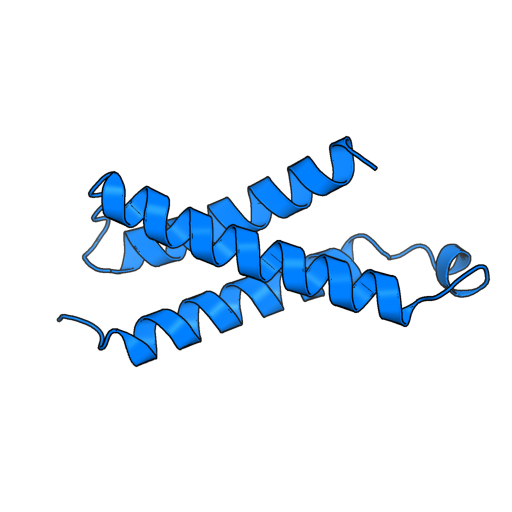LN A O 1
ATOM 689 N N . LEU A 1 92 ? -6.608 9.727 10.794 1.00 72.00 92 LEU A N 1
ATOM 690 C CA . LEU A 1 92 ? -8.036 9.957 10.590 1.00 72.00 92 LEU A CA 1
ATOM 691 C C . LEU A 1 92 ? -8.938 9.129 11.526 1.00 72.00 92 LEU A C 1
ATOM 693 O O . LEU A 1 92 ? -10.147 9.354 11.534 1.00 72.00 92 LEU A O 1
ATOM 697 N N . ARG A 1 93 ? -8.387 8.163 12.274 1.00 57.75 93 ARG A N 1
ATOM 698 C CA . ARG A 1 93 ? -9.107 7.320 13.245 1.00 57.75 93 ARG A CA 1
ATOM 699 C C . ARG A 1 93 ? -8.705 7.647 14.672 1.00 57.75 93 ARG A C 1
ATOM 701 O O . ARG A 1 93 ? -9.615 7.586 15.523 1.00 57.75 93 ARG A O 1
#

Foldseek 3Di:
DDDDPVRVLVLLLVLLQVLLQCCCVVVVPPPPVVVPDDSPVSSVVSSVQSSVQLVVQLVVQVVVVVCPPHSVSSNVSSNVSSVVSSVVVVVVD

Solvent-accessible surface area (backbone atoms only — not comparable to full-atom values): 4846 Å² total; per-residue (Å²): 134,86,72,52,71,67,58,53,49,52,52,39,46,50,50,3,42,50,51,12,49,48,50,49,62,70,73,52,69,50,77,68,58,73,77,76,60,70,66,66,64,55,50,53,50,41,22,53,43,7,30,53,15,5,52,50,17,24,51,51,23,55,75,69,62,46,63,51,82,62,71,52,27,25,53,52,22,12,54,52,23,15,51,52,43,48,52,51,55,55,74,77,103